Protein AF-A0A2S6SAL3-F1 (afdb_monomer_lite)

Structure (mmCIF, N/CA/C/O backbone):
data_AF-A0A2S6SAL3-F1
#
_entry.id   AF-A0A2S6SAL3-F1
#
loop_
_atom_site.group_PDB
_atom_site.id
_atom_site.type_symbol
_atom_site.label_atom_id
_atom_site.label_alt_id
_atom_site.label_comp_id
_atom_site.label_asym_id
_atom_site.label_entity_id
_atom_site.label_seq_id
_atom_site.pdbx_PDB_ins_code
_atom_site.Cartn_x
_atom_site.Cartn_y
_atom_site.Cartn_z
_atom_site.occupancy
_atom_site.B_iso_or_equiv
_atom_site.auth_seq_id
_atom_site.auth_comp_id
_atom_site.auth_asym_id
_atom_site.auth_atom_id
_atom_site.pdbx_PDB_model_num
ATOM 1 N N . MET A 1 1 ? -51.019 -33.300 12.736 1.00 48.38 1 MET A N 1
ATOM 2 C CA . MET A 1 1 ? -50.231 -32.130 13.194 1.00 48.3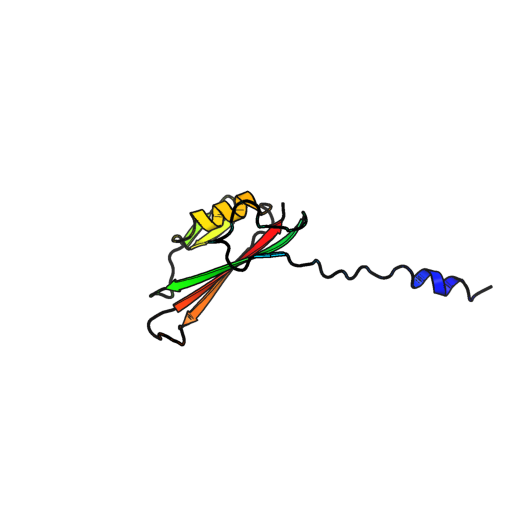8 1 MET A CA 1
ATOM 3 C C . MET A 1 1 ? -48.723 -32.354 12.989 1.00 48.38 1 MET A C 1
ATOM 5 O O . MET A 1 1 ? -47.976 -32.407 13.951 1.00 48.38 1 MET A O 1
ATOM 9 N N . LYS A 1 2 ? -48.250 -32.543 11.747 1.00 51.72 2 LYS A N 1
ATOM 10 C CA . LYS A 1 2 ? -46.815 -32.792 11.450 1.00 51.72 2 LYS A CA 1
ATOM 11 C C . LYS A 1 2 ? -46.329 -32.136 10.144 1.00 51.72 2 LYS A C 1
ATOM 13 O O . LYS A 1 2 ? -45.306 -32.525 9.606 1.00 51.72 2 LYS A O 1
ATOM 18 N N . LYS A 1 3 ? -47.070 -31.158 9.609 1.00 50.25 3 LYS A N 1
ATOM 19 C CA . LYS A 1 3 ? -46.708 -30.467 8.353 1.00 50.25 3 LYS A CA 1
ATOM 20 C C . LYS A 1 3 ? -46.360 -28.983 8.524 1.00 50.25 3 LYS A C 1
ATOM 22 O O . LYS A 1 3 ? -45.892 -28.371 7.581 1.00 50.25 3 LYS A O 1
ATOM 27 N N . ILE A 1 4 ? -46.542 -28.422 9.722 1.00 54.97 4 ILE A N 1
ATOM 28 C CA . ILE A 1 4 ? -46.325 -26.986 9.984 1.00 54.97 4 ILE A CA 1
ATOM 29 C C . ILE A 1 4 ? -44.893 -26.698 10.471 1.00 54.97 4 ILE A C 1
ATOM 31 O O . ILE A 1 4 ? -44.403 -25.586 10.331 1.00 54.97 4 ILE A O 1
ATOM 35 N N . PHE A 1 5 ? -44.167 -27.709 10.961 1.00 51.72 5 PHE A N 1
ATOM 36 C CA . PHE A 1 5 ? -42.824 -27.512 11.520 1.00 51.72 5 PHE A CA 1
ATOM 37 C C . PHE A 1 5 ? -41.727 -27.308 10.457 1.00 51.72 5 PHE A C 1
ATOM 39 O O . PHE A 1 5 ? -40.660 -26.794 10.766 1.00 51.72 5 PHE A O 1
ATOM 46 N N . PHE A 1 6 ? -41.984 -27.667 9.194 1.00 52.38 6 PHE A N 1
ATOM 47 C CA . PHE A 1 6 ? -40.984 -27.559 8.122 1.00 52.38 6 PHE A CA 1
ATOM 48 C C . PHE A 1 6 ? -40.895 -26.152 7.500 1.00 52.38 6 PHE A C 1
ATOM 50 O O . PHE A 1 6 ? -39.926 -25.842 6.817 1.00 52.38 6 PHE A O 1
ATOM 57 N N . LEU A 1 7 ? -41.880 -25.284 7.762 1.00 52.53 7 LEU A N 1
ATOM 58 C CA . LEU A 1 7 ? -41.933 -23.917 7.225 1.00 52.53 7 LEU A CA 1
ATOM 59 C C . LEU A 1 7 ? -41.134 -22.898 8.054 1.00 52.53 7 LEU A C 1
ATOM 61 O O . LEU A 1 7 ? -40.773 -21.853 7.529 1.00 52.53 7 LEU A O 1
ATOM 65 N N . LEU A 1 8 ? -40.798 -23.213 9.310 1.00 52.34 8 LEU A N 1
ATOM 66 C CA . LEU A 1 8 ? -39.986 -22.343 10.177 1.00 52.34 8 LEU A CA 1
ATOM 67 C C . LEU A 1 8 ? -38.472 -22.484 9.950 1.00 52.34 8 LEU A C 1
ATOM 69 O O . LEU A 1 8 ? -37.704 -21.622 10.365 1.00 52.34 8 LEU A O 1
ATOM 73 N N . ILE A 1 9 ? -38.031 -23.552 9.280 1.00 53.62 9 ILE A N 1
ATOM 74 C CA . ILE A 1 9 ? -36.604 -23.800 9.017 1.00 53.62 9 ILE A CA 1
ATOM 75 C C . ILE A 1 9 ? -36.129 -23.011 7.782 1.00 53.62 9 ILE A C 1
ATOM 77 O O . ILE A 1 9 ? -34.958 -22.660 7.691 1.00 53.62 9 ILE A O 1
ATOM 81 N N . PHE A 1 10 ? -37.037 -22.649 6.867 1.00 52.12 10 PHE A N 1
ATOM 82 C CA . PHE A 1 10 ? -36.704 -21.888 5.654 1.00 52.12 10 PHE A CA 1
ATOM 83 C C . PHE A 1 10 ? -36.602 -20.369 5.865 1.00 52.12 10 PHE A C 1
ATOM 85 O O . PHE A 1 10 ? -36.037 -19.682 5.019 1.00 52.12 10 PHE A O 1
ATOM 92 N N . SER A 1 11 ? -37.118 -19.834 6.977 1.00 52.94 11 SER A N 1
ATOM 93 C CA . SER A 1 11 ? -37.039 -18.398 7.295 1.00 52.94 11 SER A CA 1
ATOM 94 C C . SER A 1 11 ? -35.728 -17.980 7.962 1.00 52.94 11 SER A C 1
ATOM 96 O O . SER A 1 11 ? -35.463 -16.789 8.081 1.00 52.94 11 SER A O 1
ATOM 98 N N . TYR A 1 12 ? -34.866 -18.933 8.329 1.00 51.22 12 TYR A N 1
ATOM 99 C CA . TYR A 1 12 ? -33.440 -18.661 8.501 1.00 51.22 12 TYR A CA 1
ATOM 100 C C . TYR A 1 12 ? -32.769 -18.755 7.134 1.00 51.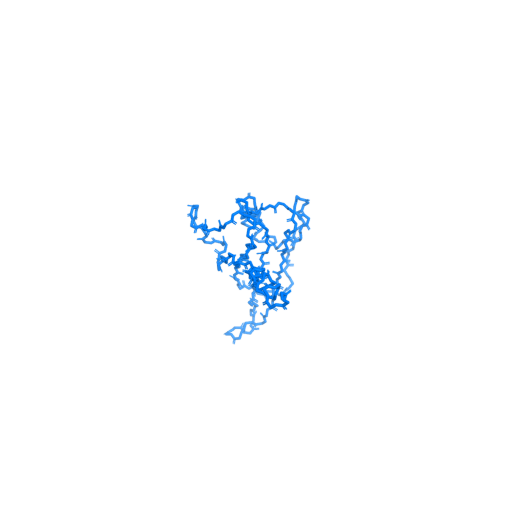22 12 TYR A C 1
ATOM 102 O O . TYR A 1 12 ? -31.872 -19.569 6.914 1.00 51.22 12 TYR A O 1
ATOM 110 N N . SER A 1 13 ? -33.234 -17.930 6.192 1.00 52.19 13 SER A N 1
ATOM 111 C CA . SER A 1 13 ? -32.419 -17.547 5.053 1.00 52.19 13 SER A CA 1
ATOM 112 C C . SER A 1 13 ? -31.150 -16.964 5.651 1.00 52.19 13 SER A C 1
ATOM 114 O O . SER A 1 13 ? -31.142 -15.852 6.181 1.00 52.19 13 SER A O 1
ATOM 116 N N . LEU A 1 14 ? -30.112 -17.795 5.666 1.00 54.69 14 LEU A N 1
ATOM 117 C CA . LEU A 1 14 ? -28.744 -17.398 5.897 1.00 54.69 14 LEU A CA 1
ATOM 118 C C . LEU A 1 14 ? -28.556 -16.126 5.081 1.00 54.69 14 LEU A C 1
ATOM 120 O O . LEU A 1 14 ? -28.641 -16.163 3.855 1.00 54.69 14 LEU A O 1
ATOM 124 N N . ASN A 1 15 ? -28.360 -15.007 5.771 1.00 45.88 15 ASN A N 1
ATOM 125 C CA . ASN A 1 15 ? -27.801 -13.808 5.180 1.00 45.88 15 ASN A CA 1
ATOM 126 C C . ASN A 1 15 ? -26.383 -14.178 4.737 1.00 45.88 15 ASN A C 1
ATOM 128 O O . ASN A 1 15 ? -25.401 -13.822 5.380 1.00 45.88 15 ASN A O 1
ATOM 132 N N . THR A 1 16 ? -26.264 -14.930 3.643 1.00 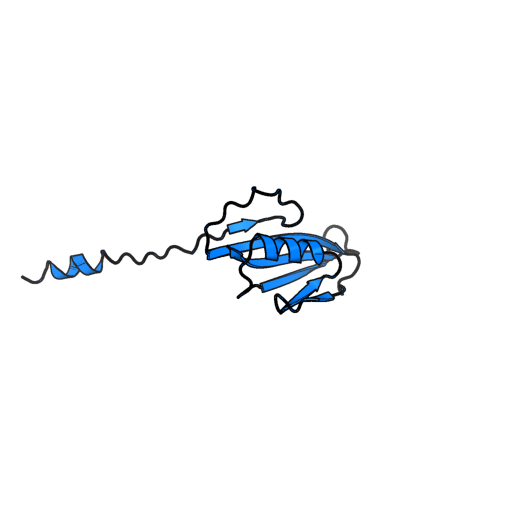45.78 16 THR A N 1
ATOM 133 C CA . THR A 1 16 ? -25.039 -15.075 2.867 1.00 45.78 16 THR A CA 1
ATOM 134 C C . THR A 1 16 ? -24.858 -13.782 2.083 1.00 45.78 16 THR A C 1
ATOM 136 O O . THR A 1 16 ? -24.759 -13.782 0.859 1.00 45.78 16 THR A O 1
ATOM 139 N N . HIS A 1 17 ? -24.890 -12.651 2.784 1.00 49.56 17 HIS A N 1
ATOM 140 C CA . HIS A 1 17 ? -24.325 -11.438 2.250 1.00 49.56 17 HIS A CA 1
ATOM 141 C C . HIS A 1 17 ? -22.825 -11.701 2.252 1.00 49.56 17 HIS A C 1
ATOM 143 O O . HIS A 1 17 ? -22.187 -11.735 3.304 1.00 49.56 17 HIS A O 1
ATOM 149 N N . SER A 1 18 ? -22.283 -11.990 1.065 1.00 49.00 18 SER A N 1
ATOM 150 C CA . SER A 1 18 ? -20.902 -11.617 0.771 1.00 49.00 18 SER A CA 1
ATOM 151 C C . SER A 1 18 ? -20.752 -10.207 1.324 1.00 49.00 18 SER A C 1
ATOM 153 O O . SER A 1 18 ? -21.533 -9.348 0.922 1.00 49.00 18 SER A O 1
ATOM 155 N N . GLU A 1 19 ? -19.867 -9.996 2.302 1.00 55.53 19 GLU A N 1
ATOM 156 C CA . GLU A 1 19 ? -19.539 -8.637 2.731 1.00 55.53 19 GLU A CA 1
ATOM 157 C C . GLU A 1 19 ? -19.239 -7.866 1.441 1.00 55.53 19 GLU A C 1
ATOM 159 O O . GLU A 1 19 ? -18.397 -8.309 0.651 1.00 55.53 19 GLU A O 1
ATOM 164 N N . ASP A 1 20 ? -20.011 -6.812 1.162 1.00 60.50 20 ASP A N 1
ATOM 165 C CA . ASP A 1 20 ? -19.694 -5.931 0.049 1.00 60.50 20 ASP A CA 1
ATOM 166 C C . ASP A 1 20 ? -18.241 -5.474 0.270 1.00 60.50 20 ASP A C 1
ATOM 168 O O . ASP A 1 20 ? -17.793 -5.260 1.402 1.00 60.50 20 ASP A O 1
ATOM 172 N N . PHE A 1 21 ? -17.437 -5.512 -0.789 1.00 82.50 21 PHE A N 1
ATOM 173 C CA . PHE A 1 21 ? -16.057 -5.056 -0.714 1.00 82.50 21 PHE A CA 1
ATOM 174 C C . PHE A 1 21 ? -16.052 -3.586 -1.104 1.00 82.50 21 PHE A C 1
ATOM 176 O O . PHE A 1 21 ? -16.392 -3.247 -2.240 1.00 82.50 21 PHE A O 1
ATOM 183 N N . CYS A 1 22 ? -15.593 -2.719 -0.207 1.00 91.38 22 CYS A N 1
ATOM 184 C CA . CYS A 1 22 ? -15.343 -1.337 -0.568 1.00 91.38 22 CYS A CA 1
ATOM 185 C C . CYS A 1 22 ? -14.004 -1.258 -1.303 1.00 91.38 22 CYS A C 1
ATOM 187 O O . CYS A 1 22 ? -12.964 -1.646 -0.766 1.00 91.38 22 CYS A O 1
ATOM 189 N N . ILE A 1 23 ? -14.018 -0.780 -2.544 1.00 92.69 23 ILE A N 1
ATOM 190 C CA . ILE A 1 23 ? -12.840 -0.762 -3.414 1.00 92.69 23 ILE A CA 1
ATOM 191 C C . ILE A 1 23 ? -12.428 0.676 -3.709 1.00 92.69 23 ILE A C 1
ATOM 193 O O . ILE A 1 23 ? -13.249 1.497 -4.116 1.00 92.69 23 ILE A O 1
ATOM 197 N N . ILE A 1 24 ? -11.132 0.961 -3.573 1.00 93.50 24 ILE A N 1
ATOM 198 C CA . ILE A 1 24 ? -10.530 2.220 -4.010 1.00 93.50 24 ILE A CA 1
ATOM 199 C C . ILE A 1 24 ? -9.418 1.935 -5.017 1.00 93.50 24 ILE A C 1
ATOM 201 O O . ILE A 1 24 ? -8.328 1.507 -4.652 1.00 93.50 24 ILE A O 1
ATOM 205 N N . ASN A 1 25 ? -9.679 2.215 -6.294 1.00 91.31 25 ASN A N 1
ATOM 206 C CA . ASN A 1 25 ? -8.781 1.852 -7.400 1.00 91.31 25 ASN A CA 1
ATOM 207 C C . ASN A 1 25 ? -7.442 2.611 -7.419 1.00 91.31 25 ASN A C 1
ATOM 209 O O . ASN A 1 25 ? -6.487 2.144 -8.034 1.00 91.31 25 ASN A O 1
ATOM 213 N N . ASN A 1 26 ? -7.371 3.792 -6.802 1.00 94.44 26 ASN A N 1
ATOM 214 C CA . ASN A 1 26 ? -6.128 4.550 -6.699 1.00 94.44 26 ASN A CA 1
ATOM 215 C C . ASN A 1 26 ? -6.078 5.358 -5.401 1.00 94.44 26 ASN A C 1
ATOM 217 O O . ASN A 1 26 ? -6.648 6.446 -5.318 1.00 94.44 26 ASN A O 1
ATOM 221 N N . ILE A 1 27 ? -5.361 4.846 -4.400 1.00 94.81 27 ILE A N 1
ATOM 222 C CA . ILE A 1 27 ? -5.237 5.513 -3.100 1.00 94.81 27 ILE A CA 1
ATOM 223 C C . ILE A 1 27 ? -4.427 6.811 -3.157 1.00 94.81 27 ILE A C 1
ATOM 225 O O . ILE A 1 27 ? -4.590 7.672 -2.300 1.00 94.81 27 ILE A O 1
ATOM 229 N N . LEU A 1 28 ? -3.590 6.986 -4.185 1.00 93.56 28 LEU A N 1
ATOM 230 C CA . LEU A 1 28 ? -2.753 8.177 -4.345 1.00 93.56 28 LEU A CA 1
ATOM 231 C C . LEU A 1 28 ? -3.538 9.388 -4.870 1.00 93.56 28 LEU A C 1
ATOM 233 O O . LEU A 1 28 ? -3.010 10.496 -4.886 1.00 93.56 28 LEU A O 1
ATOM 237 N N . SER A 1 29 ? -4.776 9.188 -5.331 1.00 88.88 29 SER A N 1
ATOM 238 C CA . SER A 1 29 ? -5.612 10.240 -5.922 1.00 88.88 29 SER A CA 1
ATOM 239 C C . SER A 1 29 ? -6.945 10.453 -5.203 1.00 88.88 29 SER A C 1
ATOM 241 O O . SER A 1 29 ? -7.829 11.098 -5.763 1.00 88.88 29 SER A O 1
ATOM 243 N N . ILE A 1 30 ? -7.122 9.903 -3.998 1.00 85.75 30 ILE A N 1
ATOM 244 C CA . ILE A 1 30 ? -8.365 10.062 -3.232 1.00 85.75 30 ILE A CA 1
ATOM 245 C C . ILE A 1 30 ? -8.507 11.519 -2.797 1.00 85.75 30 ILE A C 1
ATOM 247 O O . ILE A 1 30 ? -7.609 12.074 -2.161 1.00 85.75 30 ILE A O 1
ATOM 251 N N . LYS A 1 31 ? -9.662 12.137 -3.065 1.00 79.00 31 LYS A N 1
ATOM 252 C CA . LYS A 1 31 ? -10.009 13.391 -2.392 1.00 79.00 31 LYS A CA 1
ATOM 253 C C . LYS A 1 31 ? -10.635 13.106 -1.035 1.00 79.00 31 LYS A C 1
ATOM 255 O O . LYS A 1 31 ? -11.447 12.193 -0.874 1.00 79.00 31 LYS A O 1
ATOM 260 N N . LYS A 1 32 ? -10.311 13.963 -0.067 1.00 64.50 32 LYS A N 1
ATOM 261 C CA . LYS A 1 32 ? -10.929 13.984 1.261 1.00 64.50 32 LYS A CA 1
ATOM 262 C C . LYS A 1 32 ? -12.458 14.028 1.075 1.00 64.50 32 LYS A C 1
ATOM 264 O O . LYS A 1 32 ? -12.959 15.008 0.530 1.00 64.50 32 LYS A O 1
ATOM 269 N N . ASN A 1 33 ? -13.166 12.966 1.484 1.00 66.69 33 ASN A N 1
ATOM 270 C CA . ASN A 1 33 ? -14.627 12.734 1.384 1.00 66.69 33 ASN A CA 1
ATOM 271 C C . ASN A 1 33 ? -15.168 11.939 0.171 1.00 66.69 33 ASN A C 1
ATOM 273 O O . ASN A 1 33 ? -16.387 11.822 0.035 1.00 66.69 33 ASN A O 1
ATOM 277 N N . GLU A 1 34 ? -14.330 11.358 -0.692 1.00 77.62 34 GLU A N 1
ATOM 278 C CA . GLU A 1 34 ? -14.822 10.504 -1.796 1.00 77.62 34 GLU A CA 1
ATOM 279 C C . GLU A 1 34 ? -15.061 9.037 -1.388 1.00 77.62 34 GLU A C 1
ATOM 281 O O . GLU A 1 34 ? -15.764 8.307 -2.087 1.00 77.62 34 GLU A O 1
ATOM 286 N N . VAL A 1 35 ? -14.541 8.608 -0.235 1.00 83.50 35 VAL A N 1
ATOM 287 C CA . VAL A 1 35 ? -14.666 7.226 0.247 1.00 83.50 35 VAL A CA 1
ATOM 288 C C . VAL A 1 35 ? -16.017 7.017 0.937 1.00 83.50 35 VAL A C 1
ATOM 290 O O . VAL A 1 35 ? -16.282 7.587 1.994 1.00 83.50 35 VAL A O 1
ATOM 293 N N . ARG A 1 36 ? -16.881 6.191 0.336 1.00 84.06 36 ARG A N 1
ATOM 294 C CA . ARG A 1 36 ? -18.221 5.844 0.846 1.00 84.06 36 ARG A CA 1
ATOM 295 C C . ARG A 1 36 ? -18.305 4.368 1.245 1.00 84.06 36 ARG A C 1
ATOM 297 O O . ARG A 1 36 ? -19.135 3.639 0.714 1.00 84.06 36 ARG A O 1
ATOM 304 N N . CYS A 1 37 ? -17.434 3.937 2.152 1.00 89.38 37 CYS A N 1
ATOM 305 C CA . CYS A 1 37 ? -17.483 2.587 2.716 1.00 89.38 37 CYS A CA 1
ATOM 306 C C . CYS A 1 37 ? -18.371 2.543 3.967 1.00 89.38 37 CYS A C 1
ATOM 308 O O . CYS A 1 37 ? -18.493 3.537 4.693 1.00 89.38 37 CYS A O 1
ATOM 310 N N . GLN A 1 38 ? -18.959 1.385 4.252 1.00 90.81 38 GLN A N 1
ATOM 311 C CA . GLN A 1 38 ? -19.637 1.133 5.517 1.00 90.81 38 GLN A CA 1
ATOM 312 C C . GLN A 1 38 ? -18.614 0.819 6.613 1.00 90.81 38 GLN A C 1
ATOM 314 O O . GLN A 1 38 ? -17.588 0.178 6.379 1.00 90.81 38 GLN A O 1
ATOM 319 N N . ASN A 1 39 ? -18.880 1.263 7.844 1.00 91.06 39 ASN A N 1
ATOM 320 C CA . ASN A 1 39 ? -18.009 0.955 8.980 1.00 91.06 39 ASN A CA 1
ATOM 321 C C . ASN A 1 39 ? -17.830 -0.566 9.115 1.00 91.06 39 ASN A C 1
ATOM 323 O O . ASN A 1 39 ? -18.803 -1.317 9.086 1.00 91.06 39 ASN A O 1
ATOM 327 N N . ASN A 1 40 ? -16.585 -0.999 9.317 1.00 90.69 40 ASN A N 1
ATOM 328 C CA . ASN A 1 40 ? -16.174 -2.393 9.462 1.00 90.69 40 ASN A CA 1
ATOM 329 C C . ASN A 1 40 ? -16.302 -3.259 8.191 1.00 90.69 40 ASN A C 1
ATOM 331 O O . ASN A 1 40 ? -15.989 -4.451 8.239 1.00 90.69 40 ASN A O 1
ATOM 335 N N . GLU A 1 41 ? -16.685 -2.678 7.055 1.00 92.00 41 GLU A N 1
ATOM 336 C CA . GLU A 1 41 ? -16.595 -3.315 5.738 1.00 92.00 41 GLU A CA 1
ATOM 337 C C . GLU A 1 41 ? -15.128 -3.619 5.384 1.00 92.00 41 GLU A C 1
ATOM 339 O O . GLU A 1 41 ? -14.200 -2.969 5.888 1.00 92.00 41 GLU A O 1
ATOM 344 N N . ILE A 1 42 ? -14.893 -4.630 4.542 1.00 93.75 42 ILE A N 1
ATOM 345 C CA . ILE A 1 42 ? -13.554 -4.876 3.999 1.00 93.75 42 ILE A CA 1
ATOM 346 C C . ILE A 1 42 ? -13.261 -3.787 2.970 1.00 93.75 42 ILE A C 1
ATOM 348 O O . ILE A 1 42 ? -13.889 -3.728 1.917 1.00 93.75 42 ILE A O 1
ATOM 352 N N . LEU A 1 43 ? -12.264 -2.958 3.267 1.00 94.88 43 LEU A N 1
ATOM 353 C CA . LEU A 1 43 ? -11.746 -1.949 2.358 1.00 94.88 43 LEU A CA 1
ATOM 354 C C . LEU A 1 43 ? -10.499 -2.481 1.655 1.00 94.88 43 LEU A C 1
ATOM 356 O O . LEU A 1 43 ? -9.530 -2.866 2.314 1.00 94.88 43 LEU A O 1
ATOM 360 N N . THR A 1 44 ? -10.510 -2.460 0.324 1.00 96.00 44 THR A N 1
ATOM 361 C CA . THR A 1 44 ? -9.353 -2.781 -0.514 1.00 96.00 44 THR A CA 1
ATOM 362 C C . THR A 1 44 ? -8.957 -1.577 -1.364 1.00 96.00 44 THR A C 1
ATOM 364 O O . THR A 1 44 ? -9.698 -1.146 -2.245 1.00 96.00 44 THR A O 1
ATOM 367 N N . GLY A 1 45 ? -7.781 -1.023 -1.083 1.00 95.81 45 GLY A N 1
ATOM 368 C CA . GLY A 1 45 ? -7.172 0.074 -1.822 1.00 95.81 45 GLY A CA 1
ATOM 369 C C . GLY A 1 45 ? -6.068 -0.418 -2.750 1.00 95.81 45 GLY A C 1
ATOM 370 O O . GLY A 1 45 ? -5.318 -1.330 -2.403 1.00 95.81 45 GLY A O 1
ATOM 371 N N . TYR A 1 46 ? -5.952 0.215 -3.910 1.00 97.06 46 TYR A N 1
ATOM 372 C CA . TYR A 1 46 ? -4.990 -0.118 -4.952 1.00 97.06 46 TYR A CA 1
ATOM 373 C C . TYR A 1 46 ? -4.194 1.117 -5.354 1.00 97.06 46 TYR A C 1
ATOM 375 O O . TYR A 1 46 ? -4.684 2.237 -5.236 1.00 97.06 46 TYR A O 1
ATOM 383 N N . PHE A 1 47 ? -2.983 0.924 -5.865 1.00 97.25 47 PHE A N 1
ATOM 384 C CA . PHE A 1 47 ? -2.351 1.866 -6.786 1.00 97.25 47 PHE A CA 1
ATOM 385 C C . PHE A 1 47 ? -1.282 1.155 -7.614 1.00 97.25 47 PHE A C 1
ATOM 387 O O . PHE A 1 47 ? -0.741 0.123 -7.214 1.00 97.25 47 PHE A O 1
ATOM 394 N N . THR A 1 48 ? -0.953 1.725 -8.770 1.00 96.06 48 THR A N 1
ATOM 395 C CA . THR A 1 48 ? 0.059 1.172 -9.675 1.00 96.06 48 THR A CA 1
ATOM 396 C C . THR A 1 48 ? 1.105 2.210 -10.029 1.00 96.06 48 THR A C 1
ATOM 398 O O . THR A 1 48 ? 0.776 3.380 -10.233 1.00 96.06 48 THR A O 1
ATOM 401 N N . PHE A 1 49 ? 2.354 1.785 -10.188 1.00 95.31 49 PHE A N 1
ATOM 402 C CA . PHE A 1 49 ? 3.428 2.640 -10.684 1.00 95.31 49 PHE A CA 1
ATOM 403 C C . PHE A 1 49 ? 4.438 1.853 -11.524 1.00 95.31 49 PHE A C 1
ATOM 405 O O . PHE A 1 49 ? 4.453 0.622 -11.530 1.00 95.31 49 PHE A O 1
ATOM 412 N N . LYS A 1 50 ? 5.285 2.585 -12.254 1.00 95.38 50 LYS A N 1
ATOM 413 C CA . LYS A 1 50 ? 6.406 2.020 -13.010 1.00 95.38 50 LYS A CA 1
ATOM 414 C C . LYS A 1 50 ? 7.712 2.192 -12.242 1.00 95.38 50 LYS A C 1
ATOM 416 O O . LYS A 1 50 ? 7.928 3.230 -11.613 1.00 95.38 50 LYS A O 1
ATOM 421 N N . SER A 1 51 ? 8.570 1.184 -12.316 1.00 95.00 51 SER A N 1
ATOM 422 C CA . SER A 1 51 ? 9.900 1.166 -11.708 1.00 95.00 51 SER A CA 1
ATOM 423 C C . SER A 1 51 ? 10.927 0.661 -12.713 1.00 95.00 51 SER A C 1
ATOM 425 O O . SER A 1 51 ? 10.635 -0.260 -13.467 1.00 95.00 51 SER A O 1
ATOM 427 N N . ASP A 1 52 ? 12.137 1.212 -12.697 1.00 94.25 52 ASP A N 1
ATOM 428 C CA . ASP A 1 52 ? 13.250 0.702 -13.512 1.00 94.25 52 ASP A CA 1
ATOM 429 C C . ASP A 1 52 ? 13.921 -0.529 -12.866 1.00 94.25 52 ASP A C 1
ATOM 431 O O . ASP A 1 52 ? 14.721 -1.220 -13.490 1.00 94.25 52 ASP A O 1
ATOM 435 N N . ILE A 1 53 ? 13.587 -0.828 -11.604 1.00 93.00 53 ILE A N 1
ATOM 436 C CA . ILE A 1 53 ? 14.122 -1.962 -10.837 1.00 93.00 53 ILE A CA 1
ATOM 437 C C . ILE A 1 53 ? 12.998 -2.790 -10.209 1.00 93.00 53 ILE A C 1
ATOM 439 O O . ILE A 1 53 ? 11.985 -2.243 -9.767 1.00 93.00 53 ILE A O 1
ATOM 443 N N . SER A 1 54 ? 13.192 -4.106 -10.124 1.00 89.75 54 SER A N 1
ATOM 444 C CA . SER A 1 54 ? 12.272 -5.023 -9.436 1.00 89.75 54 SER A CA 1
ATOM 445 C C . SER A 1 54 ? 12.526 -5.109 -7.932 1.00 89.75 54 SER A C 1
ATOM 447 O O . SER A 1 54 ? 11.596 -5.323 -7.161 1.00 89.75 54 SER A O 1
ATOM 449 N N . ASN A 1 55 ? 13.776 -4.924 -7.497 1.00 92.94 55 ASN A N 1
ATOM 450 C CA . ASN A 1 55 ? 14.136 -4.929 -6.084 1.00 92.94 55 ASN A CA 1
ATOM 451 C C . ASN A 1 55 ? 13.935 -3.532 -5.483 1.00 92.94 55 ASN A C 1
ATOM 453 O O . ASN A 1 55 ? 14.826 -2.685 -5.539 1.00 92.94 55 ASN A O 1
ATOM 457 N N . LEU A 1 56 ? 12.733 -3.277 -4.972 1.00 95.38 56 LEU A N 1
ATOM 458 C CA . LEU A 1 56 ? 12.368 -1.990 -4.386 1.00 95.38 56 LEU A CA 1
ATOM 459 C C . LEU A 1 56 ? 12.995 -1.800 -2.996 1.00 95.38 56 LEU A C 1
ATOM 461 O O . LEU A 1 56 ? 13.387 -2.751 -2.324 1.00 95.38 56 LEU A O 1
ATOM 465 N N . ASN A 1 57 ? 13.058 -0.547 -2.548 1.00 96.69 57 ASN A N 1
ATOM 466 C CA . ASN A 1 57 ? 13.489 -0.211 -1.194 1.00 96.69 57 ASN A CA 1
ATOM 467 C C . ASN A 1 57 ? 12.293 -0.171 -0.244 1.00 96.69 57 ASN A C 1
ATOM 469 O O . ASN A 1 57 ? 11.283 0.468 -0.548 1.00 96.69 57 ASN A O 1
ATOM 473 N N . TYR A 1 58 ? 12.456 -0.767 0.936 1.00 96.94 58 TYR A N 1
ATOM 474 C CA . TYR A 1 58 ? 11.397 -0.901 1.934 1.00 96.94 58 TYR A CA 1
ATOM 475 C C . TYR A 1 58 ? 11.771 -0.255 3.263 1.00 96.94 58 TYR A C 1
ATOM 477 O O . TYR A 1 58 ? 12.933 -0.234 3.668 1.00 96.94 58 TYR A O 1
ATOM 485 N N . SER A 1 59 ? 10.754 0.222 3.969 1.00 96.75 59 SER A N 1
ATOM 486 C CA . SER A 1 59 ? 10.834 0.716 5.337 1.00 96.75 59 SER A CA 1
ATOM 487 C C . SER A 1 59 ? 9.832 -0.030 6.208 1.00 96.75 59 SER A C 1
ATOM 489 O O . SER A 1 59 ? 8.677 -0.199 5.820 1.00 96.75 59 SER A O 1
ATOM 491 N N . LYS A 1 60 ? 10.248 -0.433 7.410 1.00 96.44 60 LYS A N 1
ATOM 492 C CA . LYS A 1 60 ? 9.328 -0.988 8.405 1.00 96.44 60 LYS A CA 1
ATOM 493 C C . LYS A 1 60 ? 8.533 0.133 9.077 1.00 96.44 60 LYS A C 1
ATOM 495 O O . LYS A 1 60 ? 9.110 1.137 9.499 1.00 96.44 60 LYS A O 1
ATOM 500 N N . ASP A 1 61 ? 7.227 -0.061 9.196 1.00 95.56 61 ASP A N 1
ATOM 501 C CA . ASP A 1 61 ? 6.358 0.702 10.081 1.00 95.56 61 ASP A CA 1
ATOM 502 C C . ASP A 1 61 ? 5.918 -0.175 11.258 1.00 95.56 61 ASP A C 1
ATOM 504 O O . ASP A 1 61 ? 5.399 -1.277 11.075 1.00 95.56 61 ASP A O 1
ATOM 508 N N . ASN A 1 62 ? 6.137 0.313 12.478 1.00 93.94 62 ASN A N 1
ATOM 509 C CA . ASN A 1 62 ? 5.815 -0.437 13.691 1.00 93.94 62 ASN A CA 1
ATOM 510 C C . ASN A 1 62 ? 4.361 -0.236 14.141 1.00 93.94 62 ASN A C 1
ATOM 512 O O . ASN A 1 62 ? 3.844 -1.083 14.865 1.00 93.94 62 ASN A O 1
ATOM 516 N N . SER A 1 63 ? 3.697 0.846 13.720 1.00 93.06 63 SER A N 1
ATOM 517 C CA . SER A 1 63 ? 2.316 1.154 14.115 1.00 93.06 63 SER A CA 1
ATOM 518 C C . SER A 1 63 ? 1.317 0.172 13.510 1.00 93.06 63 SER A C 1
ATOM 520 O O . SER A 1 63 ? 0.393 -0.267 14.196 1.00 93.06 63 SER A O 1
ATOM 522 N N . PHE A 1 64 ? 1.518 -0.183 12.242 1.00 94.56 64 PHE A N 1
ATOM 523 C CA . PHE A 1 64 ? 0.730 -1.175 11.512 1.00 94.56 64 PHE A CA 1
ATOM 524 C C . PHE A 1 64 ? 1.452 -2.523 11.365 1.00 94.56 64 PHE A C 1
ATOM 526 O O . PHE A 1 64 ? 0.849 -3.483 10.893 1.00 94.56 64 PHE A O 1
ATOM 533 N N . ASN A 1 65 ? 2.720 -2.614 11.790 1.00 94.19 65 ASN A N 1
ATOM 534 C CA . ASN A 1 65 ? 3.583 -3.789 11.625 1.00 94.19 65 ASN A CA 1
ATOM 535 C C . ASN A 1 65 ? 3.696 -4.232 10.151 1.00 94.19 65 ASN A C 1
ATOM 537 O O . ASN A 1 65 ? 3.523 -5.406 9.819 1.00 94.19 65 ASN A O 1
ATOM 541 N N . LEU A 1 66 ? 3.976 -3.273 9.265 1.00 95.88 66 LEU A N 1
ATOM 542 C CA . LEU A 1 66 ? 4.073 -3.476 7.817 1.00 95.88 66 LEU A CA 1
ATOM 543 C C . LEU A 1 66 ? 5.481 -3.167 7.304 1.00 95.88 66 LEU A C 1
ATOM 545 O O . LEU A 1 66 ? 6.175 -2.295 7.826 1.00 95.88 66 LEU A O 1
ATOM 549 N N . LEU A 1 67 ? 5.881 -3.857 6.238 1.00 96.44 67 LEU A N 1
ATOM 550 C CA . LEU A 1 67 ? 6.964 -3.419 5.359 1.00 96.44 67 LEU A CA 1
ATOM 551 C C . LEU A 1 67 ? 6.333 -2.647 4.201 1.00 96.44 67 LEU A C 1
ATOM 553 O O . LEU A 1 67 ? 5.401 -3.143 3.576 1.00 96.44 67 LEU A O 1
ATOM 557 N N . ILE A 1 68 ? 6.804 -1.425 3.962 1.00 96.81 68 ILE A N 1
ATOM 558 C CA . ILE A 1 68 ? 6.197 -0.486 3.014 1.00 96.81 68 ILE A CA 1
ATOM 559 C C . ILE A 1 68 ? 7.271 0.013 2.049 1.00 96.81 68 ILE A C 1
ATOM 561 O O . ILE A 1 68 ? 8.360 0.385 2.493 1.00 96.81 68 ILE A O 1
ATOM 565 N N . ILE A 1 69 ? 6.969 0.072 0.748 1.00 96.75 69 ILE A N 1
ATOM 566 C CA . ILE A 1 69 ? 7.844 0.703 -0.252 1.00 96.75 69 ILE A CA 1
ATOM 567 C C . ILE A 1 69 ? 8.141 2.142 0.170 1.00 96.75 69 ILE A C 1
ATOM 569 O O . ILE A 1 69 ? 7.243 2.983 0.250 1.00 96.75 69 ILE A O 1
ATOM 573 N N . SER A 1 70 ? 9.422 2.447 0.387 1.00 96.50 70 SER A N 1
ATOM 574 C CA . SER A 1 70 ? 9.870 3.726 0.948 1.00 96.50 70 SER A CA 1
ATOM 575 C C . SER A 1 70 ? 9.382 4.933 0.144 1.00 96.50 70 SER A C 1
ATOM 577 O O . SER A 1 70 ? 9.061 5.962 0.729 1.00 96.50 70 SER A O 1
ATOM 579 N N . LYS A 1 71 ? 9.281 4.795 -1.186 1.00 95.94 71 LYS A N 1
ATOM 580 C CA . LYS A 1 71 ? 8.831 5.856 -2.101 1.00 95.94 71 LYS A CA 1
ATOM 581 C C . LYS A 1 71 ? 7.414 6.364 -1.804 1.00 95.94 71 LYS A C 1
ATOM 583 O O . LYS A 1 71 ? 7.176 7.544 -2.002 1.00 95.94 71 LYS A O 1
ATOM 588 N N . TYR A 1 72 ? 6.513 5.489 -1.351 1.00 96.94 72 TYR A N 1
ATOM 589 C CA . TYR A 1 72 ? 5.092 5.801 -1.118 1.00 96.94 72 TYR A CA 1
ATOM 590 C C . TYR A 1 72 ? 4.700 5.670 0.357 1.00 96.94 72 TYR A C 1
ATOM 592 O O . TYR A 1 72 ? 3.529 5.494 0.695 1.00 96.94 72 TYR A O 1
ATOM 600 N N . LYS A 1 73 ? 5.691 5.679 1.258 1.00 96.19 73 LYS A N 1
ATOM 601 C CA . LYS A 1 73 ? 5.472 5.394 2.677 1.00 96.19 73 LYS A CA 1
ATOM 602 C C . LYS A 1 73 ? 4.457 6.351 3.298 1.00 96.19 73 LYS A C 1
ATOM 604 O O . LYS A 1 73 ? 3.569 5.902 4.014 1.00 96.19 73 LYS A O 1
ATOM 609 N N . ASN A 1 74 ? 4.591 7.647 3.035 1.00 96.06 74 ASN A N 1
ATOM 610 C CA . ASN A 1 74 ? 3.752 8.662 3.666 1.00 96.06 74 ASN A CA 1
ATOM 611 C C . ASN A 1 74 ? 2.310 8.582 3.161 1.00 96.06 74 ASN A C 1
ATOM 613 O O . ASN A 1 74 ? 1.378 8.638 3.951 1.00 96.06 74 ASN A O 1
ATOM 617 N N . GLU A 1 75 ? 2.123 8.394 1.860 1.00 96.38 75 GLU A N 1
ATOM 618 C CA . GLU A 1 75 ? 0.818 8.263 1.221 1.00 96.38 75 GLU A CA 1
ATOM 619 C C . GLU A 1 75 ? 0.076 7.025 1.729 1.00 96.38 75 GLU A C 1
ATOM 621 O O . GLU A 1 75 ? -1.101 7.106 2.074 1.00 96.38 75 GLU A O 1
ATOM 626 N N . ILE A 1 76 ? 0.783 5.896 1.848 1.00 97.06 76 ILE A N 1
ATOM 627 C CA . ILE A 1 76 ? 0.225 4.657 2.396 1.00 97.06 76 ILE A CA 1
ATOM 628 C C . ILE A 1 76 ? -0.154 4.837 3.868 1.00 97.06 76 ILE A C 1
ATOM 630 O O . ILE A 1 76 ? -1.249 4.444 4.260 1.00 97.06 76 ILE A O 1
ATOM 634 N N . LEU A 1 77 ? 0.716 5.433 4.689 1.00 96.69 77 LEU A N 1
ATOM 635 C CA . LEU A 1 77 ? 0.420 5.640 6.109 1.00 96.69 77 LEU A CA 1
ATOM 636 C C . LEU A 1 77 ? -0.752 6.600 6.314 1.00 96.69 77 LEU A C 1
ATOM 638 O O . LEU A 1 77 ? -1.652 6.275 7.081 1.00 96.69 77 LEU A O 1
ATOM 642 N N . ASN A 1 78 ? -0.799 7.711 5.578 1.00 95.06 78 ASN A N 1
ATOM 64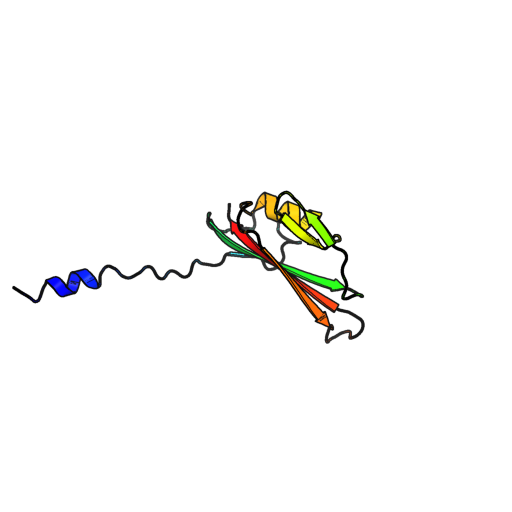3 C CA . ASN A 1 78 ? -1.919 8.650 5.637 1.00 95.06 78 ASN A CA 1
ATOM 644 C C . ASN A 1 78 ? -3.238 7.956 5.264 1.00 95.06 78 ASN A C 1
ATOM 646 O O . ASN A 1 78 ? -4.218 8.064 5.995 1.00 95.06 78 ASN A O 1
ATOM 650 N N . TYR A 1 79 ? -3.248 7.174 4.180 1.00 95.19 79 TYR A N 1
ATOM 651 C CA . TYR A 1 79 ? -4.414 6.387 3.774 1.00 95.19 79 TYR A CA 1
ATOM 652 C C . TYR A 1 79 ? -4.881 5.421 4.878 1.00 95.19 79 TYR A C 1
ATOM 654 O O . TYR A 1 79 ? -6.073 5.339 5.186 1.00 95.19 79 TYR A O 1
ATOM 662 N N . LEU A 1 80 ? -3.942 4.696 5.495 1.00 96.06 80 LEU A N 1
ATOM 663 C CA . LEU A 1 80 ? -4.244 3.758 6.575 1.00 96.06 80 LEU A CA 1
ATOM 664 C C . LEU A 1 80 ? -4.780 4.470 7.825 1.00 96.06 80 LEU A C 1
ATOM 666 O O . LEU A 1 80 ? -5.721 3.983 8.445 1.00 96.06 80 LEU A O 1
ATOM 670 N N . GLU A 1 81 ? -4.203 5.606 8.205 1.00 95.25 81 GLU A N 1
ATOM 671 C CA . GLU A 1 81 ? -4.636 6.377 9.375 1.00 95.25 81 GLU A CA 1
ATOM 672 C C . GLU A 1 81 ? -6.026 6.996 9.194 1.00 95.25 81 GLU A C 1
ATOM 674 O O . GLU A 1 81 ? -6.811 7.037 10.147 1.00 95.25 81 GLU A O 1
ATOM 679 N N . GLU A 1 82 ? -6.345 7.444 7.979 1.00 93.31 82 GLU A N 1
ATOM 680 C CA . GLU A 1 82 ? -7.632 8.063 7.667 1.00 93.31 82 GLU A CA 1
ATOM 681 C C . GLU A 1 82 ? -8.770 7.040 7.556 1.00 93.31 82 GLU A C 1
ATOM 683 O O . GLU A 1 82 ? -9.879 7.313 8.023 1.00 93.31 82 GLU A O 1
ATOM 688 N N . HIS A 1 83 ? -8.517 5.864 6.973 1.00 94.00 83 HIS A N 1
ATOM 689 C CA . HIS A 1 83 ? -9.593 4.953 6.564 1.00 94.00 83 HIS A CA 1
ATOM 690 C C . HIS A 1 83 ? -9.592 3.589 7.254 1.00 94.00 83 HIS A C 1
ATOM 692 O O . HIS A 1 83 ? -10.629 2.925 7.279 1.00 94.00 83 HIS A O 1
ATOM 698 N N . CYS A 1 84 ? -8.468 3.146 7.816 1.00 95.00 84 CYS A N 1
ATOM 699 C CA . CYS A 1 84 ? -8.333 1.783 8.313 1.00 95.00 84 CYS A CA 1
ATOM 700 C C . CYS A 1 84 ? -8.335 1.701 9.839 1.00 95.00 84 CYS A C 1
ATOM 702 O O . CYS A 1 84 ? -7.714 2.484 10.561 1.00 95.00 84 CYS A O 1
ATOM 704 N N . ARG A 1 85 ? -8.950 0.638 10.359 1.00 94.56 85 ARG A N 1
ATOM 705 C CA . ARG A 1 85 ? -8.629 0.149 11.703 1.00 94.56 85 ARG A CA 1
ATOM 706 C C . ARG A 1 85 ? -7.214 -0.437 11.698 1.00 94.56 85 ARG A C 1
ATOM 708 O O . ARG A 1 85 ? -6.814 -1.096 10.744 1.00 94.56 85 ARG A O 1
ATOM 715 N N . LYS A 1 86 ? -6.469 -0.258 12.796 1.00 92.25 86 LYS A N 1
ATOM 716 C CA . LYS A 1 86 ? -5.072 -0.731 12.909 1.00 92.25 86 LYS A CA 1
ATOM 717 C C . LYS A 1 86 ? -4.914 -2.252 12.813 1.00 92.25 86 LYS A C 1
ATOM 719 O O . LYS A 1 86 ? -3.867 -2.741 12.406 1.00 92.25 86 LYS A O 1
ATOM 724 N N . GLN A 1 87 ? -5.928 -3.009 13.224 1.00 90.62 87 GLN A N 1
ATOM 725 C CA . GLN A 1 87 ? -5.874 -4.469 13.262 1.00 90.62 87 GLN A CA 1
ATOM 726 C C . GLN A 1 87 ? -6.240 -5.069 11.903 1.00 90.62 87 GLN A C 1
ATOM 728 O O . GLN A 1 87 ? -7.218 -4.665 11.279 1.00 90.62 87 GLN A O 1
ATOM 733 N N . GLY A 1 88 ? -5.483 -6.083 11.476 1.00 90.31 88 GLY A N 1
ATOM 734 C CA . GLY A 1 88 ? -5.795 -6.852 10.270 1.00 90.31 88 GLY A CA 1
ATOM 735 C C . GLY A 1 88 ? -5.437 -6.161 8.953 1.00 90.31 88 GLY A C 1
ATOM 736 O O . GLY A 1 88 ? -5.871 -6.636 7.905 1.00 90.31 88 GLY A O 1
ATOM 737 N N . VAL A 1 89 ? -4.645 -5.084 8.992 1.00 97.06 89 VAL A N 1
ATOM 738 C CA . VAL A 1 89 ? -4.110 -4.457 7.779 1.00 97.06 89 VAL A CA 1
ATOM 739 C C . VAL A 1 89 ? -3.153 -5.419 7.078 1.00 97.06 89 VAL A C 1
ATOM 741 O O . VAL A 1 89 ? -2.298 -6.046 7.706 1.00 97.06 89 VAL A O 1
ATOM 744 N N . ARG A 1 90 ? -3.306 -5.545 5.762 1.00 96.94 90 ARG A N 1
ATOM 745 C CA . ARG A 1 90 ? -2.447 -6.345 4.889 1.00 96.94 90 ARG A CA 1
ATOM 746 C C . ARG A 1 90 ? -2.002 -5.484 3.721 1.00 96.94 90 ARG A C 1
ATOM 748 O O . ARG A 1 90 ? -2.831 -4.823 3.108 1.00 96.94 90 ARG A O 1
ATOM 755 N N . LEU A 1 91 ? -0.716 -5.541 3.401 1.00 97.62 91 LEU A N 1
ATOM 756 C CA . LEU A 1 91 ? -0.135 -4.918 2.219 1.00 97.62 91 LEU A CA 1
ATOM 757 C C . LEU A 1 91 ? 0.486 -6.024 1.365 1.00 97.62 91 LEU A C 1
ATOM 759 O O . LEU A 1 91 ? 1.211 -6.877 1.879 1.00 97.62 91 LEU A O 1
ATOM 763 N N . LYS A 1 92 ? 0.143 -6.041 0.081 1.00 96.94 92 LYS A N 1
ATOM 764 C CA . LYS A 1 92 ? 0.685 -6.954 -0.923 1.00 96.94 92 LYS A CA 1
ATOM 765 C C . LYS A 1 92 ? 1.146 -6.168 -2.133 1.00 96.94 92 LYS A C 1
ATOM 767 O O . LYS A 1 92 ? 0.575 -5.136 -2.465 1.00 96.94 92 LYS A O 1
ATOM 772 N N . GLU A 1 93 ? 2.146 -6.709 -2.805 1.00 96.06 93 GLU A N 1
ATOM 773 C CA . GLU A 1 93 ? 2.748 -6.104 -3.981 1.00 96.06 93 GLU A CA 1
ATOM 774 C C . GLU A 1 93 ? 2.882 -7.162 -5.068 1.00 96.06 93 GLU A C 1
ATOM 776 O O . GLU A 1 93 ? 3.229 -8.314 -4.792 1.00 96.06 93 GLU A O 1
ATOM 781 N N . ILE A 1 94 ? 2.589 -6.771 -6.302 1.00 96.25 94 ILE A N 1
ATOM 782 C CA . ILE A 1 94 ? 2.740 -7.605 -7.488 1.00 96.25 94 ILE A CA 1
ATOM 783 C C . ILE A 1 94 ? 3.642 -6.845 -8.450 1.00 96.25 94 ILE A C 1
ATOM 785 O O . ILE A 1 94 ? 3.293 -5.767 -8.926 1.00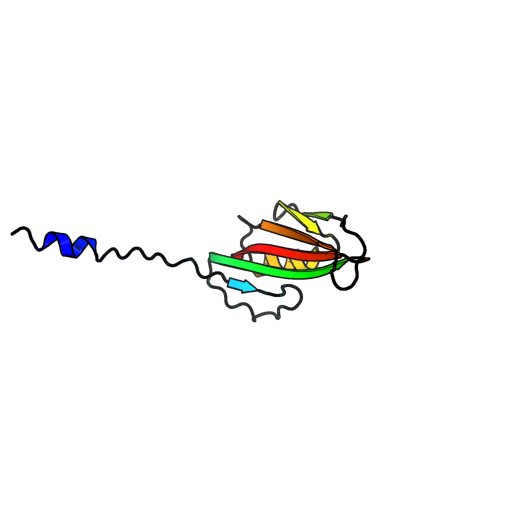 96.25 94 ILE A O 1
ATOM 789 N N . ILE A 1 95 ? 4.815 -7.408 -8.721 1.00 95.88 95 ILE A N 1
ATOM 790 C CA . ILE A 1 95 ? 5.826 -6.813 -9.594 1.00 95.88 95 ILE A CA 1
ATOM 791 C C . ILE A 1 95 ? 5.919 -7.670 -10.849 1.00 95.88 95 ILE A C 1
ATOM 793 O O . ILE A 1 95 ? 6.294 -8.837 -10.781 1.00 95.88 95 ILE A O 1
ATOM 797 N N . ASN A 1 96 ? 5.594 -7.080 -11.994 1.00 94.00 96 ASN A N 1
ATOM 798 C CA . ASN A 1 96 ? 5.655 -7.734 -13.297 1.00 94.00 96 ASN A CA 1
ATOM 799 C C . ASN A 1 96 ? 6.554 -6.937 -14.239 1.00 94.00 96 ASN A C 1
ATOM 801 O O . ASN A 1 96 ? 6.572 -5.710 -14.172 1.00 94.00 96 ASN A O 1
ATOM 805 N N . LEU A 1 97 ? 7.254 -7.609 -15.154 1.00 93.12 97 LEU A N 1
ATOM 806 C CA . LEU A 1 97 ? 7.872 -6.929 -16.296 1.00 93.12 97 LEU A CA 1
ATOM 807 C C . LEU A 1 97 ? 6.784 -6.222 -17.114 1.00 93.12 97 LEU A C 1
ATOM 809 O O . LEU A 1 97 ? 5.707 -6.780 -17.351 1.00 93.12 97 LEU A O 1
ATOM 813 N N . ASP A 1 98 ? 7.043 -4.980 -17.508 1.00 87.69 98 ASP A N 1
ATOM 814 C CA . ASP A 1 98 ? 6.109 -4.206 -18.309 1.00 87.69 98 ASP A CA 1
ATOM 815 C C . ASP A 1 98 ? 6.115 -4.711 -19.754 1.00 87.69 98 ASP A C 1
ATOM 817 O O . ASP A 1 98 ? 7.132 -4.677 -20.441 1.00 87.69 98 ASP A O 1
ATOM 821 N N . LYS A 1 99 ? 4.951 -5.164 -20.230 1.00 83.44 99 LYS A N 1
ATOM 822 C CA . LYS A 1 99 ? 4.791 -5.671 -21.599 1.00 83.44 99 LYS A CA 1
ATOM 823 C C . LYS A 1 99 ? 5.022 -4.593 -22.658 1.00 83.44 99 LYS A C 1
ATOM 825 O O . LYS A 1 99 ? 5.335 -4.930 -23.792 1.00 83.44 99 LYS A O 1
ATOM 830 N N . SER A 1 100 ? 4.826 -3.323 -22.305 1.00 85.25 100 SER A N 1
ATOM 831 C CA . SER A 1 100 ? 4.985 -2.197 -23.230 1.00 85.25 100 SER A CA 1
ATOM 832 C C . SER A 1 100 ? 6.408 -1.628 -23.242 1.00 85.25 100 SER A C 1
ATOM 834 O O . SER A 1 100 ? 6.773 -0.937 -24.189 1.00 85.25 100 SER A O 1
ATOM 836 N N . ASP A 1 101 ? 7.199 -1.892 -22.200 1.00 85.38 101 ASP A N 1
ATOM 837 C CA . ASP A 1 101 ? 8.581 -1.427 -22.050 1.00 85.38 101 ASP A CA 1
ATOM 838 C C . ASP A 1 101 ? 9.356 -2.455 -21.217 1.00 85.38 101 ASP A C 1
ATOM 840 O O . ASP A 1 101 ? 9.403 -2.369 -19.992 1.00 85.38 101 ASP A O 1
ATOM 844 N N . GLU A 1 102 ? 9.966 -3.443 -21.877 1.00 79.81 102 GLU A N 1
ATOM 845 C CA . GLU A 1 102 ? 10.637 -4.585 -21.226 1.00 79.81 102 GLU A CA 1
ATOM 846 C C . GLU A 1 102 ? 11.809 -4.190 -20.305 1.00 79.81 102 GLU A C 1
ATOM 848 O O . GLU A 1 102 ? 12.356 -5.032 -19.592 1.00 79.81 102 GLU A O 1
ATOM 853 N N . LYS A 1 103 ? 12.203 -2.911 -20.290 1.00 87.56 103 LYS A N 1
ATOM 854 C CA . LYS A 1 103 ? 13.204 -2.366 -19.361 1.00 87.56 103 LYS A CA 1
ATOM 855 C C . LYS A 1 103 ? 12.603 -1.901 -18.036 1.00 87.56 103 LYS A C 1
ATOM 857 O O . LYS A 1 103 ? 13.353 -1.538 -17.133 1.00 87.56 103 LYS A O 1
ATOM 862 N N . LYS A 1 104 ? 11.276 -1.891 -17.914 1.00 93.25 104 LYS A N 1
ATOM 863 C CA . LYS A 1 104 ? 10.549 -1.421 -16.737 1.00 93.25 104 LYS A CA 1
ATOM 864 C C . LYS A 1 104 ? 9.723 -2.527 -16.110 1.00 93.25 104 LYS A C 1
ATOM 866 O O . LYS A 1 104 ? 9.354 -3.521 -16.728 1.00 93.25 104 LYS A O 1
ATOM 871 N N . TYR A 1 105 ? 9.387 -2.296 -14.854 1.00 95.31 105 TYR A N 1
ATOM 872 C CA . TYR A 1 105 ? 8.496 -3.118 -14.063 1.00 95.31 105 TYR A CA 1
ATOM 873 C C . TYR A 1 105 ? 7.218 -2.345 -13.765 1.00 95.31 105 TYR A C 1
ATOM 875 O O . TYR A 1 105 ? 7.247 -1.181 -13.360 1.00 95.31 105 TYR A O 1
ATOM 883 N N . SER A 1 106 ? 6.086 -3.011 -13.950 1.00 95.62 106 SER A N 1
ATOM 884 C CA . SER A 1 106 ? 4.792 -2.581 -13.449 1.00 95.62 106 SER A CA 1
ATOM 885 C C . SER A 1 106 ? 4.613 -3.128 -12.042 1.00 95.62 106 SER A C 1
ATOM 887 O O . SER A 1 106 ? 4.621 -4.342 -11.844 1.00 95.62 106 SER A O 1
ATOM 889 N N . VAL A 1 107 ? 4.448 -2.229 -11.079 1.00 96.69 107 VAL A N 1
ATOM 890 C CA . VAL A 1 107 ? 4.217 -2.574 -9.679 1.00 96.69 107 VAL A CA 1
ATOM 891 C C . VAL A 1 107 ? 2.784 -2.217 -9.327 1.00 96.69 107 VAL A C 1
ATOM 893 O O . VAL A 1 107 ? 2.377 -1.067 -9.490 1.00 96.69 107 VAL A O 1
ATOM 896 N N . GLU A 1 108 ? 2.032 -3.197 -8.851 1.00 97.44 108 GLU A N 1
ATOM 897 C CA . GLU A 1 108 ? 0.705 -3.025 -8.269 1.00 97.44 108 GLU A CA 1
ATOM 898 C C . GLU A 1 108 ? 0.792 -3.238 -6.763 1.00 97.44 108 GLU A C 1
ATOM 900 O O . GLU A 1 108 ? 1.321 -4.249 -6.301 1.00 97.44 108 GLU A O 1
ATOM 905 N N . VAL A 1 109 ? 0.277 -2.282 -5.999 1.00 97.94 109 VAL A N 1
ATOM 906 C CA . VAL A 1 109 ? 0.211 -2.350 -4.541 1.00 97.94 109 VAL A CA 1
ATOM 907 C C . VAL A 1 109 ? -1.247 -2.476 -4.135 1.00 97.94 109 VAL A C 1
ATOM 909 O O . VAL A 1 109 ? -2.089 -1.692 -4.568 1.00 97.94 109 VAL A O 1
ATOM 912 N N . ILE A 1 110 ? -1.524 -3.461 -3.287 1.00 98.06 110 ILE A N 1
ATOM 913 C CA . ILE A 1 110 ? -2.854 -3.814 -2.800 1.00 98.06 110 ILE A CA 1
ATOM 914 C C . ILE A 1 110 ? -2.830 -3.726 -1.278 1.00 98.06 110 ILE A C 1
ATOM 916 O O . ILE A 1 110 ? -2.037 -4.401 -0.617 1.00 98.06 110 ILE A O 1
ATOM 920 N N . ILE A 1 111 ? -3.713 -2.914 -0.714 1.00 97.62 111 ILE A N 1
ATOM 921 C CA . ILE A 1 111 ? -3.848 -2.714 0.726 1.00 97.62 111 ILE A CA 1
ATOM 922 C C . ILE A 1 111 ? -5.252 -3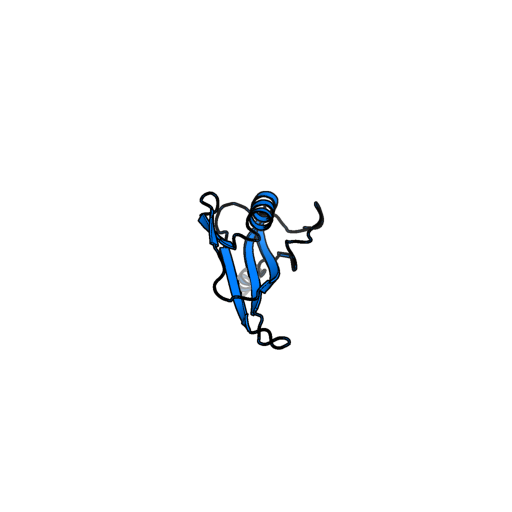.131 1.133 1.00 97.62 111 ILE A C 1
ATOM 924 O O . ILE A 1 111 ? -6.229 -2.598 0.620 1.00 97.62 111 ILE A O 1
ATOM 928 N N . THR A 1 112 ? -5.366 -4.054 2.081 1.00 97.06 112 THR A N 1
ATOM 929 C CA . THR A 1 112 ? -6.654 -4.517 2.608 1.00 97.06 112 THR A CA 1
ATOM 930 C C . THR A 1 112 ? -6.741 -4.244 4.101 1.00 97.06 112 THR A C 1
ATOM 932 O O . THR A 1 112 ? -5.807 -4.551 4.843 1.00 97.06 112 THR A O 1
ATOM 935 N N . CYS A 1 113 ? -7.864 -3.699 4.558 1.00 96.19 113 CYS A N 1
ATOM 936 C CA . CYS A 1 113 ? -8.130 -3.440 5.970 1.00 96.19 113 CYS A CA 1
ATOM 937 C C . CYS A 1 113 ? -9.636 -3.472 6.272 1.00 96.19 113 CYS A C 1
ATOM 939 O O . CYS A 1 113 ? -10.464 -3.645 5.380 1.00 96.19 113 CYS A O 1
ATOM 941 N N . ARG A 1 114 ? -9.999 -3.301 7.547 1.00 95.25 114 ARG A N 1
ATOM 942 C CA . ARG A 1 114 ? -11.380 -3.007 7.952 1.00 95.25 114 ARG A CA 1
ATOM 943 C C . ARG A 1 114 ? -11.577 -1.493 7.989 1.00 95.25 114 ARG A C 1
ATOM 945 O O . ARG A 1 114 ? -10.776 -0.810 8.634 1.00 95.25 114 ARG A O 1
ATOM 952 N N . TYR A 1 115 ? -12.623 -0.996 7.332 1.00 94.06 115 TYR A N 1
ATOM 953 C CA . TYR A 1 115 ? -12.954 0.430 7.320 1.00 94.06 115 TYR A CA 1
ATOM 954 C C . TYR A 1 115 ? -13.382 0.935 8.709 1.00 94.06 115 TYR A C 1
ATOM 956 O O . TYR A 1 115 ? -13.911 0.168 9.527 1.00 94.06 115 TYR A O 1
ATOM 964 N N . ARG A 1 116 ? -13.116 2.214 8.988 1.00 90.00 116 ARG A N 1
ATOM 965 C CA . ARG A 1 116 ? -13.420 2.885 10.260 1.00 90.00 116 ARG A CA 1
ATOM 966 C C . ARG A 1 116 ? -14.806 3.529 10.302 1.00 90.00 116 ARG A C 1
ATOM 968 O O . ARG A 1 116 ? -15.243 4.096 9.285 1.00 90.00 116 ARG A O 1
#

Sequence (116 aa):
MKKIFFLLIFSYSLNTHSEDFCIINNILSIKKNEVRCQNNEILTGYFTFKSDISNLNYSKDNSFNLLIISKYKNEILNYLEEHCRKQGVRLKEIINLDKSDEKKYSVEVIITCRYR

Radius of gyration: 20.42 Å; chains: 1; bounding box: 64×47×37 Å

pLDDT: mean 85.71, std 16.42, range [45.78, 98.06]

Secondary structure (DSSP, 8-state):
--SSTTSSSTT-------PPEEEES-GGG--TT---PPTT-EEEEEEEEEES-SS--EEEETTTTEEEEGGGHHHHHHHHHHHB-STT-EEEEEEEE-TT-TTSEEEEEEEEEEB-

Foldseek 3Di:
DPPPVVVVVVVPPPPPPPQDEQEAADLLPDDDPPGDDDAQGKYKYKDKDKDLDPDADWDADPQLRDTDRPVCVVSVVVSCVQWADSPPKDKDKDWAQDPVDNSMIMIMIMIIHTTD